Protein AF-C3MMH0-F1 (afdb_monomer_lite)

Secondary structure (DSSP, 8-state):
-----SSPPSS-TT-HHHHHHHHHHHHTT---B----TTSSHHHHHHHHHHHHT------B-SS-BB-------

pLDDT: mean 73.22, std 17.39, range [36.0, 91.31]

InterPro domains:
  IPR027417 P-loop containing nucleoside triphosphate hydrolase [G3DSA:3.40.50.300] (7-73)
  IPR027417 P-loop containing nucleoside triphosphate hydrolase [SSF52540] (10-61)

Organism: Saccharolobus islandicus (strain L.S.2.15 / Lassen #1) (NCBI:txid429572)

Sequence (74 aa):
MWFVYGKPTNNPFGREKETESLIRLYKLGQLVGLIGTRRIGKTSLLFASLEQSSIPFFLISSSLSFVSKLLLTS

Structure (mmCIF, N/CA/C/O backbone):
data_AF-C3MMH0-F1
#
_entry.id   AF-C3MMH0-F1
#
loop_
_atom_site.group_PDB
_atom_site.id
_atom_site.type_symbol
_atom_site.label_atom_id
_atom_site.label_alt_id
_atom_site.label_comp_id
_atom_site.label_asym_id
_atom_site.label_entity_id
_atom_site.label_seq_id
_atom_site.pdbx_PDB_ins_code
_atom_site.Cartn_x
_atom_site.Cartn_y
_atom_site.Cartn_z
_atom_site.occupancy
_atom_site.B_iso_or_equiv
_atom_site.auth_seq_id
_atom_site.auth_comp_id
_atom_site.auth_asym_id
_atom_site.auth_atom_id
_atom_site.pdbx_PDB_model_num
ATOM 1 N N . MET A 1 1 ? 3.521 4.855 -25.894 1.00 36.84 1 MET A N 1
ATOM 2 C CA . MET A 1 1 ? 3.267 4.948 -24.440 1.00 36.84 1 MET A CA 1
ATOM 3 C C . MET A 1 1 ? 4.615 5.049 -23.743 1.00 36.84 1 MET A C 1
ATOM 5 O O . MET A 1 1 ? 5.407 4.127 -23.875 1.00 36.84 1 MET A O 1
ATOM 9 N N . TRP A 1 2 ? 4.936 6.188 -23.127 1.00 39.56 2 TRP A N 1
ATOM 10 C CA . TRP A 1 2 ? 6.240 6.404 -22.490 1.00 39.56 2 TRP A CA 1
ATOM 11 C C . TRP A 1 2 ? 6.122 6.020 -21.014 1.00 39.56 2 TRP A C 1
ATOM 13 O O . TRP A 1 2 ? 5.447 6.702 -20.248 1.00 39.56 2 TRP A O 1
ATOM 23 N N . PHE A 1 3 ? 6.723 4.895 -20.624 1.00 51.81 3 PHE A N 1
ATOM 24 C CA . PHE A 1 3 ? 6.825 4.508 -19.219 1.00 51.81 3 PHE A CA 1
ATOM 25 C C . PHE A 1 3 ? 7.736 5.518 -18.520 1.00 51.81 3 PHE A C 1
ATOM 27 O O . PHE A 1 3 ? 8.941 5.543 -18.771 1.00 51.81 3 PHE A O 1
ATOM 34 N N . VAL A 1 4 ? 7.168 6.377 -17.674 1.00 49.62 4 VAL A N 1
ATOM 35 C CA . VAL A 1 4 ? 7.961 7.295 -16.853 1.00 49.62 4 VAL A CA 1
ATOM 36 C C . VAL A 1 4 ? 8.692 6.457 -15.807 1.00 49.62 4 VAL A C 1
ATOM 38 O O . VAL A 1 4 ? 8.154 6.117 -14.755 1.00 49.62 4 VAL A O 1
ATOM 41 N N . TYR A 1 5 ? 9.932 6.091 -16.117 1.00 50.72 5 TYR A N 1
ATOM 42 C CA . TYR A 1 5 ? 10.881 5.590 -15.134 1.00 50.72 5 TYR A CA 1
ATOM 43 C C . TYR A 1 5 ? 11.314 6.776 -14.270 1.00 50.72 5 TYR A C 1
ATOM 45 O O . TYR A 1 5 ? 12.135 7.590 -14.683 1.00 50.72 5 TYR A O 1
ATOM 53 N N . GLY A 1 6 ? 10.722 6.908 -13.084 1.00 60.81 6 GLY A N 1
ATOM 54 C CA . GLY A 1 6 ? 10.925 8.073 -12.227 1.00 60.81 6 GLY A CA 1
ATOM 55 C C . GLY A 1 6 ? 10.456 7.864 -10.791 1.00 60.81 6 GLY A C 1
ATOM 56 O O . GLY A 1 6 ? 10.261 6.732 -10.344 1.00 60.81 6 GLY A O 1
ATOM 57 N N . LYS A 1 7 ? 10.316 8.979 -10.061 1.00 63.62 7 LYS A N 1
ATOM 58 C CA . LYS A 1 7 ? 9.783 9.025 -8.689 1.00 63.62 7 LYS A CA 1
ATOM 59 C C . LYS A 1 7 ? 8.438 8.278 -8.596 1.00 63.62 7 LYS A C 1
ATOM 61 O O . LYS A 1 7 ? 7.742 8.175 -9.607 1.00 63.62 7 LYS A O 1
ATOM 66 N N . PRO A 1 8 ? 8.062 7.760 -7.411 1.00 66.38 8 PRO A N 1
ATOM 67 C CA . PRO A 1 8 ? 6.756 7.142 -7.216 1.00 66.38 8 PRO A CA 1
ATOM 68 C C . PRO A 1 8 ? 5.645 8.058 -7.744 1.00 66.38 8 PRO A C 1
ATOM 70 O O . PRO A 1 8 ? 5.626 9.237 -7.405 1.00 66.38 8 PRO A O 1
ATOM 73 N N . THR A 1 9 ? 4.780 7.530 -8.613 1.00 70.56 9 THR A N 1
ATOM 74 C CA . THR A 1 9 ? 3.616 8.262 -9.126 1.00 70.56 9 THR A CA 1
ATOM 75 C C . THR A 1 9 ? 2.395 7.965 -8.269 1.00 70.56 9 THR A C 1
ATOM 77 O O . THR A 1 9 ? 2.236 6.837 -7.796 1.00 70.56 9 THR A O 1
ATOM 80 N N . ASN A 1 10 ? 1.525 8.959 -8.122 1.00 71.31 10 ASN A N 1
ATOM 81 C CA . ASN A 1 10 ? 0.279 8.853 -7.365 1.00 71.31 10 ASN A CA 1
ATOM 82 C C . ASN A 1 10 ? -0.825 8.164 -8.185 1.00 71.31 10 ASN A C 1
ATOM 84 O O . ASN A 1 10 ? -1.859 7.799 -7.643 1.00 71.31 10 ASN A O 1
ATOM 88 N N . ASN A 1 11 ? -0.600 7.953 -9.488 1.00 76.44 11 ASN A N 1
ATOM 89 C CA . ASN A 1 11 ? -1.530 7.256 -10.371 1.00 76.44 11 ASN A CA 1
ATOM 90 C C . ASN A 1 11 ? -0.807 6.159 -11.181 1.00 76.44 11 ASN A C 1
ATOM 92 O O . ASN A 1 11 ? -0.336 6.414 -12.297 1.00 76.44 11 ASN A O 1
ATOM 96 N N . PRO A 1 12 ? -0.616 4.956 -10.609 1.00 78.94 12 PRO A N 1
ATOM 97 C CA . PRO A 1 12 ? 0.004 3.836 -11.304 1.00 78.94 12 PRO A CA 1
ATOM 98 C C . PRO A 1 12 ? -0.945 3.261 -12.367 1.00 78.94 12 PRO A C 1
ATOM 100 O O . PRO A 1 12 ? -2.026 2.772 -12.058 1.00 78.94 12 PRO A O 1
ATOM 103 N N . PHE A 1 13 ? -0.514 3.286 -13.630 1.00 81.12 13 PHE A N 1
ATOM 104 C CA . PHE A 1 13 ? -1.307 2.810 -14.768 1.00 81.12 13 PHE A CA 1
ATOM 105 C C . PHE A 1 13 ? -1.666 1.317 -14.661 1.00 81.12 13 PHE A C 1
ATOM 107 O O . PHE A 1 13 ? -0.767 0.487 -14.490 1.00 81.12 13 PHE A O 1
ATOM 114 N N . GLY A 1 14 ? -2.951 0.974 -14.826 1.00 83.31 14 GLY A N 1
ATOM 115 C CA . GLY A 1 14 ? -3.430 -0.411 -14.907 1.00 83.31 14 GLY A CA 1
ATOM 116 C C . GLY A 1 14 ? -3.338 -1.181 -13.590 1.00 83.31 14 GLY A C 1
ATOM 117 O O . GLY A 1 14 ? -3.194 -2.403 -13.604 1.00 83.31 14 GLY A O 1
ATOM 118 N N . ARG A 1 15 ? -3.321 -0.464 -12.461 1.00 85.56 15 ARG A N 1
ATOM 119 C CA . ARG A 1 15 ? -3.174 -1.010 -11.102 1.00 85.56 15 ARG A CA 1
ATOM 120 C C . ARG A 1 15 ? -4.359 -0.659 -10.203 1.00 85.56 15 ARG A C 1
ATOM 122 O O . ARG A 1 15 ? -4.235 -0.625 -8.975 1.00 85.56 15 ARG A O 1
ATOM 129 N N . GLU A 1 16 ? -5.503 -0.346 -10.802 1.00 88.44 16 GLU A N 1
ATOM 130 C CA . GLU A 1 16 ? -6.676 0.166 -10.094 1.00 88.44 16 GLU A CA 1
ATOM 131 C C . GLU A 1 16 ? -7.216 -0.888 -9.115 1.00 88.44 16 GLU A C 1
ATOM 133 O O . GLU A 1 16 ? -7.486 -0.586 -7.954 1.00 88.44 16 GLU A O 1
ATOM 138 N N . LYS A 1 17 ? -7.265 -2.157 -9.546 1.00 89.81 17 LYS A N 1
ATOM 139 C CA . LYS A 1 17 ? -7.745 -3.283 -8.727 1.00 89.81 17 LYS A CA 1
ATOM 140 C C . LYS A 1 17 ? -6.839 -3.575 -7.533 1.00 89.81 17 LYS A C 1
ATOM 142 O O . LYS A 1 17 ? -7.332 -3.852 -6.438 1.00 89.81 17 LYS A O 1
ATOM 147 N N . GLU A 1 18 ? -5.521 -3.541 -7.723 1.00 89.12 18 GLU A N 1
ATOM 148 C CA . GLU A 1 18 ? -4.573 -3.743 -6.626 1.00 89.12 18 GLU A CA 1
ATOM 149 C C . GLU A 1 18 ? -4.634 -2.596 -5.617 1.00 89.12 18 GLU A C 1
ATOM 151 O O . GLU A 1 18 ? -4.590 -2.844 -4.413 1.00 89.12 18 GLU A O 1
ATOM 156 N N . THR A 1 19 ? -4.796 -1.364 -6.102 1.00 89.06 19 THR A N 1
ATOM 157 C CA . THR A 1 19 ? -4.948 -0.168 -5.262 1.00 89.06 19 THR A CA 1
ATOM 158 C C . THR A 1 19 ? -6.211 -0.269 -4.405 1.00 89.06 19 THR A C 1
ATOM 160 O O . THR A 1 19 ? -6.152 -0.126 -3.184 1.00 89.06 19 THR A O 1
ATOM 163 N N . GLU A 1 20 ? -7.348 -0.618 -5.010 1.00 91.31 20 GLU A N 1
ATOM 164 C CA . GLU A 1 20 ? -8.616 -0.804 -4.297 1.00 91.31 20 GLU A CA 1
ATOM 165 C C . GLU A 1 20 ? -8.541 -1.937 -3.260 1.00 91.31 20 GLU A C 1
ATOM 167 O O . GLU A 1 20 ? -8.995 -1.788 -2.121 1.00 91.31 20 GLU A O 1
ATOM 172 N N . SER A 1 21 ? -7.898 -3.052 -3.622 1.00 90.50 21 SER A N 1
ATOM 173 C CA . SER A 1 21 ? -7.687 -4.184 -2.714 1.00 90.50 21 SER A CA 1
ATOM 174 C C . SER A 1 21 ? -6.847 -3.782 -1.501 1.00 90.50 21 SER A C 1
ATOM 176 O O . SER A 1 21 ? -7.205 -4.113 -0.371 1.00 90.50 21 SER A O 1
ATOM 178 N N . LEU A 1 22 ? -5.767 -3.024 -1.706 1.00 89.12 22 LEU A N 1
ATOM 179 C CA . LEU A 1 22 ? -4.920 -2.528 -0.620 1.00 89.12 22 LEU A CA 1
ATOM 180 C C . LEU A 1 22 ? -5.671 -1.580 0.308 1.00 89.12 22 LEU A C 1
ATOM 182 O O . LEU A 1 22 ? -5.628 -1.767 1.522 1.00 89.12 22 LEU A O 1
ATOM 186 N N . ILE A 1 23 ? -6.409 -0.616 -0.247 1.00 89.31 23 ILE A N 1
ATOM 187 C CA . ILE A 1 23 ? -7.221 0.321 0.540 1.00 89.31 23 ILE A CA 1
ATOM 188 C C . ILE A 1 23 ? -8.212 -0.442 1.422 1.00 89.31 23 ILE A C 1
ATOM 190 O O . ILE A 1 23 ? -8.362 -0.123 2.603 1.00 89.31 23 ILE A O 1
ATOM 194 N N . ARG A 1 24 ? -8.871 -1.471 0.877 1.00 90.38 24 ARG A N 1
ATOM 195 C CA . ARG A 1 24 ? -9.801 -2.307 1.643 1.00 90.38 24 ARG A CA 1
ATOM 196 C C . ARG A 1 24 ? -9.103 -3.009 2.807 1.00 90.38 24 ARG A C 1
ATOM 198 O O . ARG A 1 24 ? -9.627 -2.992 3.916 1.00 90.38 24 ARG A O 1
ATOM 205 N N . LEU A 1 25 ? -7.931 -3.595 2.574 1.00 89.00 25 LEU A N 1
ATOM 206 C CA . LEU A 1 25 ? -7.162 -4.288 3.611 1.00 89.00 25 LEU A CA 1
ATOM 207 C C . LEU A 1 25 ? -6.671 -3.324 4.702 1.00 89.00 25 LEU A C 1
ATOM 209 O O . LEU A 1 25 ? -6.777 -3.643 5.886 1.00 89.00 25 LEU A O 1
ATOM 213 N N . TYR A 1 26 ? -6.219 -2.123 4.326 1.00 86.38 26 TYR A N 1
ATOM 214 C CA . TYR A 1 26 ? -5.826 -1.081 5.278 1.00 86.38 26 TYR A CA 1
ATOM 215 C C . TYR A 1 26 ? -6.994 -0.637 6.159 1.00 86.38 26 TYR A C 1
ATOM 217 O O . TYR A 1 26 ? -6.838 -0.541 7.373 1.00 86.38 26 TYR A O 1
ATOM 225 N N . LYS A 1 27 ? -8.184 -0.434 5.577 1.00 85.12 27 LYS A N 1
ATOM 226 C CA . LYS A 1 27 ? -9.399 -0.083 6.335 1.00 85.12 27 LYS A CA 1
ATOM 227 C C . LYS A 1 27 ? -9.839 -1.179 7.306 1.00 85.12 27 LYS A C 1
ATOM 229 O O . LYS A 1 27 ? -10.455 -0.875 8.319 1.00 85.12 27 LYS A O 1
ATOM 234 N N . LEU A 1 28 ? -9.515 -2.437 7.013 1.00 88.94 28 LEU A N 1
ATOM 235 C CA . LEU A 1 28 ? -9.755 -3.573 7.907 1.00 88.94 28 LEU A CA 1
ATOM 236 C C . LEU A 1 28 ? -8.664 -3.735 8.983 1.00 88.94 28 LEU A C 1
ATOM 238 O O . LEU A 1 28 ? -8.727 -4.682 9.762 1.00 88.94 28 LEU A O 1
ATOM 242 N N . GLY A 1 29 ? -7.653 -2.858 9.016 1.00 83.56 29 GLY A N 1
ATOM 243 C CA . GLY A 1 29 ? -6.531 -2.948 9.953 1.00 83.56 29 GLY A CA 1
ATOM 244 C C . GLY A 1 29 ? -5.614 -4.148 9.699 1.00 83.56 29 GLY A C 1
ATOM 245 O O . GLY A 1 29 ? -4.866 -4.548 10.589 1.00 83.56 29 GLY A O 1
ATOM 246 N N . GLN A 1 30 ? -5.672 -4.753 8.508 1.00 84.94 30 GLN A N 1
ATOM 247 C CA . GLN A 1 30 ? -4.870 -5.931 8.194 1.00 84.94 30 GLN A CA 1
ATOM 248 C C . GLN A 1 30 ? -3.429 -5.551 7.850 1.00 84.94 30 GLN A C 1
ATOM 250 O O . GLN A 1 30 ? -3.163 -4.577 7.143 1.00 84.94 30 GLN A O 1
ATOM 255 N N . LEU A 1 31 ? -2.486 -6.368 8.321 1.00 81.94 31 LEU A N 1
ATOM 256 C CA . LEU A 1 31 ? -1.092 -6.264 7.917 1.00 81.94 31 LEU A CA 1
ATOM 257 C C . LEU A 1 31 ? -0.953 -6.766 6.475 1.00 81.94 31 LEU A C 1
ATOM 259 O O . LEU A 1 31 ? -1.244 -7.928 6.192 1.00 81.94 31 LEU A O 1
ATOM 263 N N . VAL A 1 32 ? -0.472 -5.909 5.575 1.00 83.25 32 VAL A N 1
ATOM 264 C CA . VAL A 1 32 ? -0.264 -6.261 4.165 1.00 83.25 32 VAL A CA 1
ATOM 265 C C . VAL A 1 32 ? 1.204 -6.118 3.787 1.00 83.25 32 VAL A C 1
ATOM 267 O O . VAL A 1 32 ? 1.842 -5.113 4.097 1.00 83.25 32 VAL A O 1
ATOM 270 N N . GLY A 1 33 ? 1.733 -7.122 3.086 1.00 82.38 33 GLY A N 1
ATOM 271 C CA . GLY A 1 33 ? 3.063 -7.097 2.484 1.00 82.38 33 GLY A CA 1
ATOM 272 C C . GLY A 1 33 ? 2.978 -7.097 0.959 1.00 82.38 33 GLY A C 1
ATOM 273 O O . GLY A 1 33 ? 2.235 -7.882 0.376 1.00 82.38 33 GLY A O 1
ATOM 274 N N . LEU A 1 34 ? 3.762 -6.237 0.3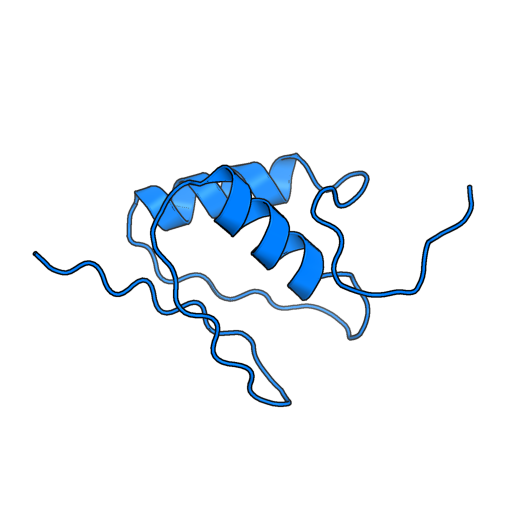04 1.00 82.69 34 LEU A N 1
ATOM 275 C CA . LEU A 1 34 ? 3.874 -6.206 -1.156 1.00 82.69 34 LEU A CA 1
ATOM 276 C C . LEU A 1 34 ? 5.120 -6.958 -1.617 1.00 82.69 34 LEU A C 1
ATOM 278 O O . LEU A 1 34 ? 6.247 -6.499 -1.420 1.00 82.69 34 LEU A O 1
ATOM 282 N N . ILE A 1 35 ? 4.913 -8.083 -2.297 1.00 82.12 35 ILE A N 1
ATOM 283 C CA . ILE A 1 35 ? 5.985 -8.922 -2.838 1.00 82.12 35 ILE A CA 1
ATOM 284 C C . ILE A 1 35 ? 5.984 -8.818 -4.363 1.00 82.12 35 ILE A C 1
ATOM 286 O O . ILE A 1 35 ? 4.942 -8.744 -5.007 1.00 82.12 35 ILE A O 1
ATOM 290 N N . GLY A 1 36 ? 7.172 -8.775 -4.959 1.00 80.06 36 GLY A N 1
ATOM 291 C CA . GLY A 1 36 ? 7.330 -8.766 -6.410 1.00 80.06 36 GLY A CA 1
ATOM 292 C C . GLY A 1 36 ? 8.741 -8.384 -6.830 1.00 80.06 36 GLY A C 1
ATOM 293 O O . GLY A 1 36 ? 9.558 -7.965 -6.005 1.00 80.06 36 GLY A O 1
ATOM 294 N N . THR A 1 37 ? 9.023 -8.460 -8.125 1.00 81.06 37 THR A N 1
ATOM 295 C CA . THR A 1 37 ? 10.338 -8.136 -8.697 1.00 81.06 37 THR A CA 1
ATOM 296 C C . THR A 1 37 ? 10.720 -6.662 -8.509 1.00 81.06 37 THR A C 1
ATOM 298 O O . THR A 1 37 ? 9.882 -5.782 -8.262 1.00 81.06 37 THR A O 1
ATOM 301 N N . ARG A 1 38 ? 12.023 -6.356 -8.557 1.00 79.25 38 ARG A N 1
ATOM 302 C CA . ARG A 1 38 ? 12.516 -4.972 -8.457 1.00 79.25 38 ARG A CA 1
ATOM 303 C C . ARG A 1 38 ? 11.982 -4.148 -9.640 1.00 79.25 38 ARG A C 1
ATOM 305 O O . ARG A 1 38 ? 11.900 -4.656 -10.748 1.00 79.25 38 ARG A O 1
ATOM 312 N N . ARG A 1 39 ? 11.658 -2.869 -9.399 1.00 75.50 39 ARG A N 1
ATOM 313 C CA . ARG A 1 39 ? 11.159 -1.897 -10.404 1.00 75.50 39 ARG A CA 1
ATOM 314 C C . ARG A 1 39 ? 9.764 -2.171 -10.990 1.00 75.50 39 ARG A C 1
ATOM 316 O O . ARG A 1 39 ? 9.375 -1.490 -11.925 1.00 75.50 39 ARG A O 1
ATOM 323 N N . ILE A 1 40 ? 8.965 -3.055 -10.390 1.00 80.88 40 ILE A N 1
ATOM 324 C CA . ILE A 1 40 ? 7.571 -3.297 -10.818 1.00 80.88 40 ILE A CA 1
ATOM 325 C C . ILE A 1 40 ? 6.563 -2.219 -10.347 1.00 80.88 40 ILE A C 1
ATOM 327 O O . ILE A 1 40 ? 5.365 -2.348 -10.570 1.00 80.88 40 ILE A O 1
ATOM 331 N N . GLY A 1 41 ? 7.027 -1.163 -9.665 1.00 78.81 41 GLY A N 1
ATOM 332 C CA . GLY A 1 41 ? 6.163 -0.067 -9.200 1.00 78.81 41 GLY A CA 1
ATOM 333 C C . GLY A 1 41 ? 5.494 -0.281 -7.836 1.00 78.81 41 GLY A C 1
ATOM 334 O O . GLY A 1 41 ? 4.556 0.437 -7.513 1.00 78.81 41 GLY A O 1
ATOM 335 N N . LYS A 1 42 ? 5.981 -1.216 -7.001 1.00 86.38 42 LYS A N 1
ATOM 336 C CA . LYS A 1 42 ? 5.417 -1.487 -5.655 1.00 86.38 42 LYS A CA 1
ATOM 337 C C . LYS A 1 42 ? 5.308 -0.235 -4.783 1.00 86.38 42 LYS A C 1
ATOM 339 O O . LYS A 1 42 ? 4.308 -0.041 -4.111 1.00 86.38 42 LYS A O 1
ATOM 344 N N . THR A 1 43 ? 6.334 0.614 -4.804 1.00 83.38 43 THR A N 1
ATOM 345 C CA . THR A 1 43 ? 6.348 1.857 -4.024 1.00 83.38 43 THR A CA 1
ATOM 346 C C . THR A 1 43 ? 5.304 2.847 -4.529 1.00 83.38 43 THR A C 1
ATOM 348 O O . THR A 1 43 ? 4.647 3.483 -3.721 1.00 83.38 43 THR A O 1
ATOM 351 N N . SER A 1 44 ? 5.113 2.949 -5.847 1.00 84.50 44 SER A N 1
ATOM 352 C CA . SER A 1 44 ? 4.078 3.801 -6.448 1.00 84.50 44 SER A CA 1
ATOM 353 C C . SER A 1 44 ? 2.679 3.302 -6.105 1.00 84.50 44 SER A C 1
ATOM 355 O O . SER A 1 44 ? 1.837 4.093 -5.709 1.00 84.50 44 SER A O 1
ATOM 357 N N . LEU A 1 45 ? 2.461 1.985 -6.173 1.00 86.75 45 LEU A N 1
ATOM 358 C CA . LEU A 1 45 ? 1.209 1.351 -5.762 1.00 86.75 45 LEU A CA 1
ATOM 359 C C . LEU A 1 45 ? 0.884 1.639 -4.291 1.00 86.75 45 LEU A C 1
ATOM 361 O O . LEU A 1 45 ? -0.229 2.046 -3.969 1.00 86.75 45 LEU A O 1
ATOM 365 N N . LEU A 1 46 ? 1.865 1.451 -3.406 1.00 86.50 46 LEU A N 1
ATOM 366 C CA . LEU A 1 46 ? 1.708 1.696 -1.976 1.00 86.50 46 LEU A CA 1
ATOM 367 C C . LEU A 1 46 ? 1.422 3.176 -1.697 1.00 86.50 46 LEU A C 1
ATOM 369 O O . LEU A 1 46 ? 0.529 3.486 -0.919 1.00 86.50 46 LEU A O 1
ATOM 373 N N . PHE A 1 47 ? 2.130 4.084 -2.371 1.00 85.19 47 PHE A N 1
ATOM 374 C CA . PHE A 1 47 ? 1.933 5.522 -2.210 1.00 85.19 47 PHE A CA 1
ATOM 375 C C . PHE A 1 47 ? 0.549 5.975 -2.696 1.00 85.19 47 PHE A C 1
ATOM 377 O O . PHE A 1 47 ? -0.166 6.633 -1.948 1.00 85.19 47 PHE A O 1
ATOM 384 N N . ALA A 1 48 ? 0.131 5.535 -3.887 1.00 87.12 48 ALA A N 1
ATOM 385 C CA . ALA A 1 48 ? -1.196 5.818 -4.432 1.00 87.12 48 ALA A CA 1
ATOM 386 C C . ALA A 1 48 ? -2.320 5.290 -3.525 1.00 87.12 48 ALA A C 1
ATOM 388 O O . ALA A 1 48 ? -3.274 6.005 -3.228 1.00 87.12 48 ALA A O 1
ATOM 389 N N . SER A 1 49 ? -2.171 4.061 -3.017 1.00 88.25 49 SER A N 1
ATOM 390 C CA . SER A 1 49 ? -3.152 3.447 -2.112 1.00 88.25 49 SER A CA 1
ATOM 391 C C . SER A 1 49 ? -3.269 4.211 -0.793 1.00 88.25 49 SER A C 1
ATOM 393 O O . SER A 1 49 ? -4.371 4.412 -0.286 1.00 88.25 49 SER A O 1
ATOM 395 N N . LEU A 1 5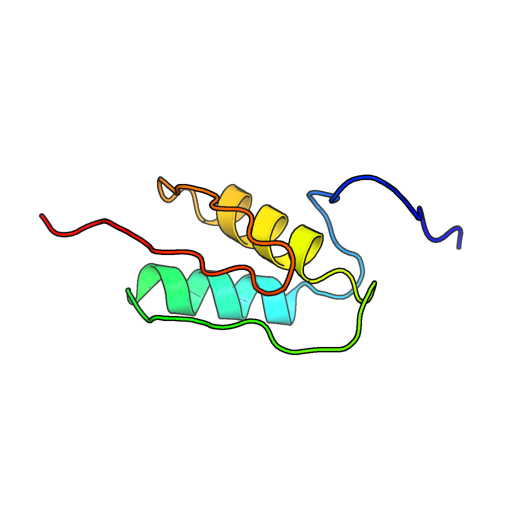0 ? -2.140 4.643 -0.225 1.00 86.06 50 LEU A N 1
ATOM 396 C CA . LEU A 1 50 ? -2.116 5.391 1.028 1.00 86.06 50 LEU A CA 1
ATOM 397 C C . LEU A 1 50 ? -2.704 6.796 0.870 1.00 86.06 50 LEU A C 1
ATOM 399 O O . LE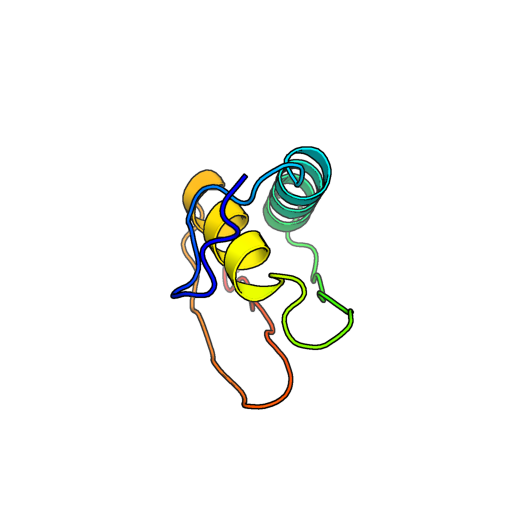U A 1 50 ? -3.553 7.168 1.681 1.00 86.06 50 LEU A O 1
ATOM 403 N N . GLU A 1 51 ? -2.337 7.534 -0.183 1.00 85.69 51 GLU A N 1
ATOM 404 C CA . GLU A 1 51 ? -2.928 8.849 -0.475 1.00 85.69 51 GLU A CA 1
ATOM 405 C C . GLU A 1 51 ? -4.449 8.758 -0.652 1.00 85.69 51 GLU A C 1
ATOM 407 O O . GLU A 1 51 ? -5.195 9.534 -0.054 1.00 85.69 51 GLU A O 1
ATOM 412 N N . GLN A 1 52 ? -4.927 7.766 -1.408 1.00 86.44 52 GLN A N 1
ATOM 413 C CA . GLN A 1 52 ? -6.355 7.586 -1.669 1.00 86.44 52 GLN A CA 1
ATOM 414 C C . GLN A 1 52 ? -7.137 7.075 -0.444 1.00 86.44 52 GLN A C 1
ATOM 416 O O . GLN A 1 52 ? -8.347 7.277 -0.353 1.00 86.44 52 GLN A O 1
ATOM 421 N N . SER A 1 53 ? -6.472 6.422 0.515 1.00 84.25 53 SER A N 1
ATOM 422 C CA . SER A 1 53 ? -7.124 5.904 1.723 1.00 84.25 53 SER A CA 1
ATOM 423 C C . SER A 1 53 ? -7.535 6.993 2.721 1.00 84.25 53 SER A C 1
ATOM 425 O O . SER A 1 53 ? -8.427 6.748 3.532 1.00 84.25 53 SER A O 1
ATOM 427 N N . SER A 1 54 ? -6.900 8.173 2.670 1.00 81.19 54 SER A N 1
ATOM 428 C CA . SER A 1 54 ? -7.041 9.251 3.667 1.00 81.19 54 SER A CA 1
ATOM 429 C C . SER A 1 54 ? -6.753 8.815 5.117 1.00 81.19 54 SER A C 1
ATOM 431 O O . SER A 1 54 ? -7.188 9.471 6.061 1.00 81.19 54 SER A O 1
ATOM 433 N N . ILE A 1 55 ? -6.023 7.711 5.313 1.00 82.12 55 ILE A N 1
ATOM 434 C CA . ILE A 1 55 ? -5.625 7.206 6.632 1.00 82.12 55 ILE A CA 1
ATOM 435 C C . ILE A 1 55 ? -4.251 7.798 6.974 1.00 82.12 55 ILE A C 1
ATOM 437 O O . ILE A 1 55 ? -3.375 7.791 6.109 1.00 82.12 55 ILE A O 1
ATOM 441 N N . PRO A 1 56 ? -4.005 8.295 8.199 1.00 83.44 56 PRO A N 1
ATOM 442 C CA . PRO A 1 56 ? -2.664 8.714 8.592 1.00 83.44 56 PRO A CA 1
ATOM 443 C C . PRO A 1 56 ? -1.693 7.525 8.539 1.00 83.44 56 PRO A C 1
ATOM 445 O O . PRO A 1 56 ? -1.985 6.437 9.037 1.00 83.44 56 PRO A O 1
ATOM 448 N N . PHE A 1 57 ? -0.522 7.732 7.938 1.00 80.62 57 PHE A N 1
ATOM 449 C CA . PHE A 1 57 ? 0.480 6.686 7.750 1.00 80.62 57 PHE A CA 1
ATOM 450 C C . PHE A 1 57 ? 1.898 7.200 8.006 1.00 80.62 57 PHE A C 1
ATOM 452 O O . PHE A 1 57 ? 2.209 8.368 7.782 1.00 80.62 57 PHE A O 1
ATOM 459 N N . PHE A 1 58 ? 2.782 6.291 8.416 1.00 79.56 58 PHE A N 1
ATOM 460 C CA . PHE A 1 58 ? 4.224 6.518 8.452 1.00 79.56 58 PHE A CA 1
ATOM 461 C C . PHE A 1 58 ? 4.903 5.645 7.398 1.00 79.56 58 PHE A C 1
ATOM 463 O O . PHE A 1 58 ? 4.680 4.435 7.337 1.00 79.56 58 PHE A O 1
ATOM 470 N N . LEU A 1 59 ? 5.753 6.258 6.574 1.00 74.62 59 LEU A N 1
ATOM 471 C CA . LEU A 1 59 ? 6.585 5.541 5.612 1.00 74.62 59 LEU A CA 1
ATOM 472 C C . LEU A 1 59 ? 7.968 5.303 6.208 1.00 74.62 59 LEU A C 1
ATOM 474 O O . LEU A 1 59 ? 8.740 6.238 6.404 1.00 74.62 59 LEU A O 1
ATOM 478 N N . ILE A 1 60 ? 8.288 4.034 6.450 1.00 77.38 60 ILE A N 1
ATOM 479 C CA . ILE A 1 60 ? 9.627 3.605 6.851 1.00 77.38 60 ILE A CA 1
ATOM 480 C C . ILE A 1 60 ? 10.274 2.937 5.642 1.00 77.38 60 ILE A C 1
ATOM 482 O O . ILE A 1 60 ? 9.799 1.914 5.149 1.00 77.38 60 ILE A O 1
ATOM 486 N N . SER A 1 61 ? 11.357 3.536 5.151 1.00 67.88 61 SER A N 1
ATOM 487 C CA . SER A 1 61 ? 12.147 2.973 4.059 1.00 67.88 61 SER A CA 1
ATOM 488 C C . SER A 1 61 ? 13.248 2.088 4.635 1.00 67.88 61 SER A C 1
ATOM 490 O O . SER A 1 61 ? 14.150 2.575 5.314 1.00 67.88 61 SER A O 1
ATOM 492 N N . SER A 1 62 ? 13.188 0.790 4.342 1.00 66.06 62 SER A N 1
ATOM 493 C CA . SER A 1 62 ? 14.343 -0.102 4.438 1.00 66.06 62 SER A CA 1
ATOM 494 C C . SER A 1 62 ? 14.760 -0.492 3.022 1.00 66.06 62 SER A C 1
ATOM 496 O O . SER A 1 62 ? 13.915 -0.613 2.133 1.00 66.06 62 SER A O 1
ATOM 498 N N . SER A 1 63 ? 16.055 -0.695 2.787 1.00 51.28 63 SER A N 1
ATOM 499 C CA . SER A 1 63 ? 16.605 -0.950 1.446 1.00 51.28 63 SER A CA 1
ATOM 500 C C . SER A 1 63 ? 16.044 -2.202 0.748 1.00 51.28 63 SER A C 1
ATOM 502 O O . SER A 1 63 ? 16.253 -2.356 -0.458 1.00 51.28 63 SER A O 1
ATOM 504 N N . LEU A 1 64 ? 15.315 -3.070 1.466 1.00 43.22 64 LEU A N 1
ATOM 505 C CA . LEU A 1 64 ? 14.863 -4.376 0.981 1.00 43.22 64 LEU A CA 1
ATOM 506 C C . LEU A 1 64 ? 13.350 -4.649 1.100 1.00 43.22 64 LEU A C 1
ATOM 508 O O . LEU A 1 64 ? 12.857 -5.527 0.396 1.00 43.22 64 LEU A O 1
ATOM 512 N N . SER A 1 65 ? 12.596 -3.929 1.939 1.00 41.94 65 SER A N 1
ATOM 513 C CA . SER A 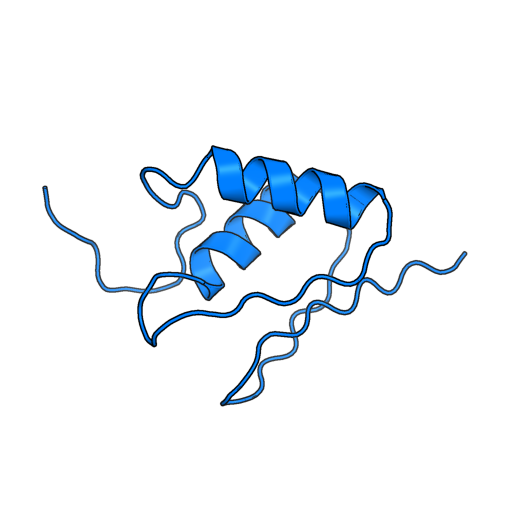1 65 ? 11.164 -4.198 2.150 1.00 41.94 65 SER A CA 1
ATOM 514 C C . SER A 1 65 ? 10.411 -2.960 2.650 1.00 41.94 65 SER A C 1
ATOM 516 O O . SER A 1 65 ? 10.860 -2.293 3.584 1.00 41.94 65 SER A O 1
ATOM 518 N N . PHE A 1 66 ? 9.267 -2.649 2.029 1.00 46.00 66 PHE A N 1
ATOM 519 C CA . PHE A 1 66 ? 8.336 -1.631 2.522 1.00 46.00 66 PHE A CA 1
ATOM 520 C C . PHE A 1 66 ? 7.284 -2.319 3.388 1.00 46.00 66 PHE A C 1
ATOM 522 O O . PHE A 1 66 ? 6.471 -3.095 2.888 1.00 46.00 66 PHE A O 1
ATOM 529 N N . VAL A 1 67 ? 7.306 -2.015 4.682 1.00 45.88 67 VAL A N 1
ATOM 530 C CA . VAL A 1 67 ? 6.283 -2.433 5.641 1.00 45.88 67 VAL A CA 1
ATOM 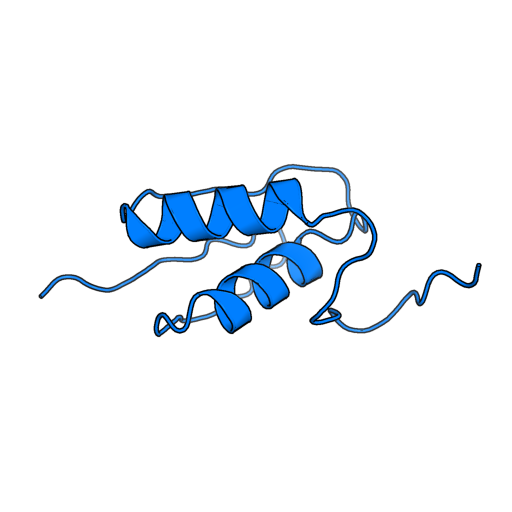531 C C . VAL A 1 67 ? 5.507 -1.181 6.023 1.00 45.88 67 VAL A C 1
ATOM 533 O O . VAL A 1 67 ? 6.037 -0.310 6.710 1.00 45.88 67 VAL A O 1
ATOM 536 N N . SER A 1 68 ? 4.259 -1.060 5.565 1.00 46.12 68 SER A N 1
ATOM 537 C CA . SER A 1 68 ? 3.356 -0.026 6.075 1.00 46.12 68 SER A CA 1
ATOM 538 C C . SER A 1 68 ? 2.825 -0.494 7.428 1.00 46.12 68 SER A C 1
ATOM 540 O O . SER A 1 68 ? 1.894 -1.297 7.493 1.00 46.12 68 SER A O 1
ATOM 542 N N . LYS A 1 69 ? 3.437 -0.038 8.524 1.00 41.91 69 LYS A N 1
ATOM 543 C CA . LYS A 1 69 ? 2.868 -0.238 9.858 1.00 41.91 69 LYS A CA 1
ATOM 544 C C . LYS A 1 69 ? 1.768 0.805 10.054 1.00 41.91 69 LYS A C 1
ATOM 546 O O . LYS A 1 69 ? 2.059 1.971 10.306 1.00 41.91 69 LYS A O 1
ATOM 551 N N . LEU A 1 70 ? 0.516 0.381 9.895 1.00 44.69 70 LEU A N 1
ATOM 552 C CA . LEU A 1 70 ? -0.652 1.171 10.271 1.00 44.69 70 LEU A CA 1
ATOM 553 C C . LEU A 1 70 ? -0.709 1.192 11.806 1.00 44.69 70 LEU A C 1
ATOM 555 O O . LEU A 1 70 ? -1.125 0.224 12.436 1.00 44.69 70 LEU A O 1
ATOM 559 N N . LEU A 1 71 ? -0.185 2.251 12.421 1.00 42.09 71 LEU A N 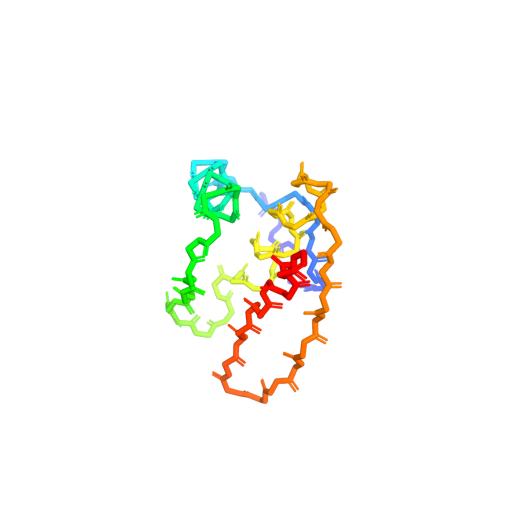1
ATOM 560 C CA . LEU A 1 71 ? -0.311 2.486 13.859 1.00 42.09 71 LEU A CA 1
ATOM 561 C C . LEU A 1 71 ? -1.552 3.349 14.083 1.00 42.09 71 LEU A C 1
ATOM 563 O O . LEU A 1 71 ? -1.475 4.571 14.129 1.00 42.09 71 LEU A O 1
ATOM 567 N N . LEU A 1 72 ? -2.697 2.683 14.185 1.00 39.34 72 LEU A N 1
ATOM 568 C CA . LEU A 1 72 ? -3.917 3.235 14.761 1.00 39.34 72 LEU A CA 1
ATOM 569 C C . LEU A 1 72 ? -4.484 2.183 15.714 1.00 39.34 72 LEU A C 1
ATOM 571 O O . LEU A 1 72 ? -5.386 1.426 15.372 1.00 39.34 72 LEU A O 1
ATOM 575 N N . THR A 1 73 ? -3.899 2.107 16.906 1.00 36.00 73 THR A N 1
ATOM 576 C CA . THR A 1 73 ? -4.619 1.618 18.082 1.00 36.00 73 THR A CA 1
ATOM 577 C C . THR A 1 73 ? -5.074 2.848 18.847 1.00 36.00 73 THR A C 1
ATOM 579 O O . THR A 1 73 ? -4.237 3.666 19.238 1.00 36.00 73 THR A O 1
ATOM 582 N N . SER A 1 74 ? -6.396 2.989 18.949 1.00 37.12 74 SER A N 1
ATOM 583 C CA . SER A 1 74 ? -7.091 3.845 19.912 1.00 37.12 74 SER A CA 1
ATOM 584 C C . SER A 1 74 ? -6.650 3.558 21.342 1.00 37.12 74 SER A C 1
ATOM 586 O O . SER A 1 74 ? -6.258 2.397 21.606 1.00 37.12 74 SER A O 1
#

Radius of gyration: 12.44 Å; chains: 1; bounding box: 26×18×44 Å

Foldseek 3Di:
DDDPPDDQALDDPPCVVVLVVLLVCVVVVHWDFDDDDPPPRPVNSVNNSCVVSPQDWDWDDDPPGTTTNRPDDD